Protein AF-A0A2V7CWT4-F1 (afdb_monomer)

Radius of gyration: 18.67 Å; Cα contacts (8 Å, |Δi|>4): 173; chains: 1; bounding box: 38×35×56 Å

Nearest PDB structures (foldseek):
  3lft-assembly2_B  TM=8.379E-01  e=1.726E-06  Streptococcus pneumoniae TIGR4
  3lft-assembly1_A  TM=8.727E-01  e=4.460E-06  Streptococcus pneumoniae TIGR4
  3lkv-assembly1_A-2  TM=8.222E-01  e=8.398E-06  Vibrio cholerae O1 biovar El Tor str. N16961
  6hnk-assembly1_A  TM=6.551E-01  e=1.198E-04  Clostridioides difficile 630
  6ero-assembly1_A  TM=4.354E-01  e=8.431E-01  Homo sapiens

Solvent-accessible surface area (backbone atoms only — not comparable to full-atom values): 9505 Å² total; per-residue (Å²): 144,82,86,70,73,70,58,54,62,54,48,60,58,58,72,57,57,83,74,47,77,73,70,78,68,65,67,88,78,49,79,82,50,51,54,54,52,43,52,55,52,56,74,69,63,55,81,59,47,78,34,65,38,40,68,54,44,52,41,43,56,75,73,40,77,80,48,39,32,40,37,32,63,20,40,50,48,53,87,70,64,66,23,88,32,91,93,60,50,46,92,38,41,47,77,49,64,43,64,59,68,82,41,42,64,56,51,51,53,50,49,41,70,75,39,76,80,68,74,66,49,76,46,80,44,72,65,61,88,63,54,67,74,77,75,60,46,85,80,64,82,47,53,64,47,77,47,66,48,72,76,87,79,127

pLDDT: mean 71.95, std 20.71, range [31.47, 97.88]

Sequence (154 aa):
MRLIGLVLTFAVGLVLAPLAPEAQQANVYRLGTISILVAELIALKPDVIVVDTTPGAIAAMQATAAIPIVMFNVSDPVDTGLVASLARPDGNVTGSTDFGTELAVKAVDLMHAAVPRAARIAIFMSDNPHIVKPVDPAELGVVVSTLVARSLER

Secondary structure (DSSP, 8-state):
--SSHHHHHHHHHHHSTTS-HHHHSS----HHHHHHHHHHHHHT--S-EEE-SHHHHHHHHHH-SSS-EEEEEES-TTTTTS-S-SSS--TTEEEEE--HHHHHHHHHHHHHHH-TT--EEEEEEE--TTSPPPPPHHHHTSEEEEEEE-----

Mean predicted aligned error: 12.99 Å

Foldseek 3Di:
DDDDPPVVVVVVVVVPPVPDPVVVPPDPDDLVVLLVVLVVVVVVVDQAAEEEEQSNLVSNVVVDQPRAYEYHQFADCCVSVSAVDLVDGDTRYHYDYDCCAVCLLVVLVVVCVVPVPDQEDEAEEEPPPRHHDHDDVVVNNHHYHYDYDYDPDD

Structure (mmCIF, N/CA/C/O backbone):
data_AF-A0A2V7CWT4-F1
#
_entry.id   AF-A0A2V7CWT4-F1
#
loop_
_atom_site.group_PDB
_atom_site.id
_atom_site.type_symbol
_atom_site.label_atom_id
_atom_site.label_alt_id
_atom_site.label_comp_id
_atom_site.label_asym_id
_atom_site.label_entity_id
_atom_site.label_seq_id
_atom_site.pdbx_PDB_ins_code
_atom_site.Cartn_x
_atom_site.Cartn_y
_atom_site.Cartn_z
_atom_site.occupancy
_atom_site.B_iso_or_equiv
_atom_site.auth_seq_id
_atom_site.auth_comp_id
_atom_site.auth_asym_id
_atom_site.auth_atom_id
_atom_site.pdbx_PDB_model_num
ATOM 1 N N . MET A 1 1 ? -3.366 9.452 -37.834 1.00 38.62 1 MET A N 1
ATOM 2 C CA . MET A 1 1 ? -4.241 9.743 -36.679 1.00 38.62 1 MET A CA 1
ATOM 3 C C . MET A 1 1 ? -3.398 9.587 -35.426 1.00 38.62 1 MET A C 1
ATOM 5 O O . MET A 1 1 ? -3.223 8.488 -34.926 1.00 38.62 1 MET A O 1
ATOM 9 N N . ARG A 1 2 ? -2.702 10.664 -35.063 1.00 42.44 2 ARG A N 1
ATOM 10 C CA . ARG A 1 2 ? -1.618 10.720 -34.078 1.00 42.44 2 ARG A CA 1
ATOM 11 C C . ARG A 1 2 ? -1.904 11.915 -33.158 1.00 42.44 2 ARG A C 1
ATOM 13 O O . ARG A 1 2 ? -2.426 12.910 -33.649 1.00 42.44 2 ARG A O 1
ATOM 20 N N . LEU A 1 3 ? -1.495 11.823 -31.891 1.00 35.78 3 LEU A N 1
ATOM 21 C CA . LEU A 1 3 ? -1.176 12.964 -31.011 1.00 35.78 3 LEU A CA 1
ATOM 22 C C . LEU A 1 3 ? -2.263 13.638 -30.135 1.00 35.78 3 LEU A C 1
ATOM 24 O O . LEU A 1 3 ? -1.961 14.676 -29.562 1.00 35.78 3 LEU A O 1
ATOM 28 N N . ILE A 1 4 ? -3.470 13.085 -29.943 1.00 39.06 4 ILE A N 1
ATOM 29 C CA . ILE A 1 4 ? -4.492 13.736 -29.074 1.00 39.06 4 ILE A CA 1
ATOM 30 C C . ILE A 1 4 ? -4.610 13.090 -27.673 1.00 39.06 4 ILE A C 1
ATOM 32 O O . ILE A 1 4 ? -5.010 13.750 -26.721 1.00 39.06 4 ILE A O 1
ATOM 36 N N . GLY A 1 5 ? -4.174 11.837 -27.494 1.00 31.47 5 GLY A N 1
ATOM 37 C CA . GLY A 1 5 ? -4.310 11.129 -26.209 1.00 31.47 5 GLY A CA 1
ATOM 38 C C . GLY A 1 5 ? -3.276 11.481 -25.128 1.00 31.47 5 GLY A C 1
ATOM 39 O O . GLY A 1 5 ? -3.567 11.328 -23.951 1.00 31.47 5 GLY A O 1
ATOM 40 N N . LEU A 1 6 ? -2.084 11.969 -25.498 1.00 38.59 6 LEU A N 1
ATOM 41 C CA . LEU A 1 6 ? -0.973 12.159 -24.545 1.00 38.59 6 LEU A CA 1
ATOM 42 C C . LEU A 1 6 ? -1.029 13.506 -23.798 1.00 38.59 6 LEU A C 1
ATOM 44 O O . LEU A 1 6 ? -0.500 13.631 -22.699 1.00 38.59 6 LEU A O 1
ATOM 48 N N . VAL A 1 7 ? -1.701 14.511 -24.367 1.00 38.75 7 VAL A N 1
ATOM 49 C CA . VAL A 1 7 ? -1.831 15.843 -23.746 1.00 38.75 7 VAL A CA 1
ATOM 50 C C . VAL A 1 7 ? -2.907 15.845 -22.654 1.00 38.75 7 VAL A C 1
ATOM 52 O O . VAL A 1 7 ? -2.796 16.588 -21.683 1.00 38.75 7 VAL A O 1
ATOM 55 N N . LEU A 1 8 ? -3.917 14.973 -22.754 1.00 32.41 8 LEU A N 1
ATOM 56 C CA . LEU A 1 8 ? -5.031 14.954 -21.805 1.00 32.41 8 LEU A CA 1
ATOM 57 C C . LEU A 1 8 ? -4.645 14.335 -20.451 1.00 32.41 8 LEU A C 1
ATOM 59 O O . LEU A 1 8 ? -5.096 14.817 -19.417 1.00 32.41 8 LEU A O 1
ATOM 63 N N . THR A 1 9 ? -3.745 13.349 -20.425 1.00 40.97 9 THR A N 1
ATOM 64 C CA . THR A 1 9 ? -3.226 12.790 -19.163 1.00 40.97 9 THR A CA 1
ATOM 65 C C . THR A 1 9 ? -2.319 13.785 -18.434 1.00 40.97 9 THR A C 1
ATOM 67 O O . THR A 1 9 ? -2.391 13.896 -17.213 1.00 40.97 9 THR A O 1
ATOM 70 N N . PHE A 1 10 ? -1.541 14.589 -19.171 1.00 42.59 10 PHE A N 1
ATOM 71 C CA . PHE A 1 10 ? -0.774 15.687 -18.572 1.00 42.59 10 PHE A CA 1
ATOM 72 C C . PHE A 1 10 ? -1.680 16.820 -18.063 1.00 42.59 10 PHE A C 1
ATOM 74 O O . PHE A 1 10 ? -1.395 17.403 -17.022 1.00 42.59 10 PHE A O 1
ATOM 81 N N . ALA A 1 11 ? -2.798 17.105 -18.740 1.00 33.75 11 ALA A N 1
ATOM 82 C CA . ALA A 1 11 ? -3.734 18.143 -18.309 1.00 33.75 11 ALA A CA 1
ATOM 83 C C . ALA A 1 11 ? -4.525 17.757 -17.045 1.00 33.75 11 ALA A C 1
ATOM 85 O O . ALA A 1 11 ? -4.744 18.610 -16.191 1.00 33.75 11 ALA A O 1
ATOM 86 N N . VAL A 1 12 ? -4.904 16.485 -16.872 1.00 35.38 12 VAL A N 1
ATOM 87 C CA . VAL A 1 12 ? -5.622 16.042 -15.659 1.00 35.38 12 VAL A CA 1
ATOM 88 C C . VAL A 1 12 ? -4.703 16.033 -14.429 1.00 35.38 12 VAL A C 1
ATOM 90 O O . VAL A 1 12 ? -5.137 16.438 -13.353 1.00 35.38 12 VAL A O 1
ATOM 93 N N . GLY A 1 13 ? -3.416 15.697 -14.590 1.00 33.44 13 GLY A N 1
ATOM 94 C CA . GLY A 1 13 ? -2.419 15.841 -13.519 1.00 33.44 13 GLY A CA 1
ATOM 95 C C . GLY A 1 13 ? -2.093 17.300 -13.170 1.00 33.44 13 GLY A C 1
ATOM 96 O O . GLY A 1 13 ? -1.840 17.615 -12.011 1.00 33.44 13 GLY A O 1
ATOM 97 N N . LEU A 1 14 ? -2.153 18.216 -14.144 1.00 39.28 14 LEU A N 1
ATOM 98 C CA . LEU A 1 14 ? -1.844 19.635 -13.932 1.00 39.28 14 LEU A CA 1
ATOM 99 C C . LEU A 1 14 ? -3.022 20.436 -13.341 1.00 39.28 14 LEU A C 1
ATOM 101 O O . LEU A 1 14 ? -2.800 21.448 -12.683 1.00 39.28 14 LEU A O 1
ATOM 105 N N . VAL A 1 15 ? -4.268 19.987 -13.530 1.00 37.56 15 VAL A N 1
ATOM 1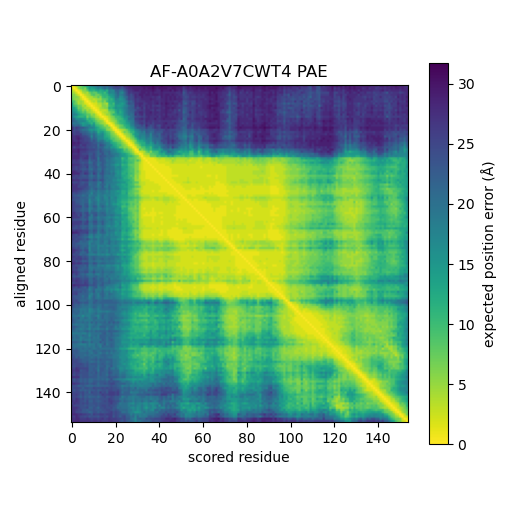06 C CA . VAL A 1 15 ? -5.472 20.669 -13.008 1.00 37.56 15 VAL A CA 1
ATOM 107 C C . VAL A 1 15 ? -5.748 20.349 -11.528 1.00 37.56 15 VAL A C 1
ATOM 109 O O . VAL A 1 15 ? -6.390 21.147 -10.851 1.00 37.56 15 VAL A O 1
ATOM 112 N N . LEU A 1 16 ? -5.195 19.255 -10.990 1.00 38.88 16 LEU A N 1
ATOM 113 C CA . LEU A 1 16 ? -5.202 18.941 -9.548 1.00 38.88 16 LEU A CA 1
ATOM 114 C C . LEU A 1 16 ? -3.902 19.331 -8.819 1.00 38.88 16 LEU A C 1
ATOM 116 O O . LEU A 1 16 ? -3.847 19.272 -7.596 1.00 38.88 16 LEU A O 1
ATOM 120 N N . ALA A 1 17 ? -2.884 19.808 -9.541 1.00 41.38 17 ALA A N 1
ATOM 121 C CA . ALA A 1 17 ? -1.611 20.242 -8.965 1.00 41.38 17 ALA A CA 1
ATOM 122 C C . ALA A 1 17 ? -1.640 21.511 -8.068 1.00 41.38 17 ALA A C 1
ATOM 124 O O . ALA A 1 17 ? -0.699 21.658 -7.287 1.00 41.38 17 ALA A O 1
ATOM 125 N N . PRO A 1 18 ? -2.630 22.439 -8.104 1.00 35.88 18 PRO A N 1
ATOM 126 C CA . PRO A 1 18 ? -2.553 23.645 -7.273 1.00 35.88 18 PRO A CA 1
ATOM 127 C C . PRO A 1 18 ? -3.211 23.531 -5.882 1.00 35.88 18 PRO A C 1
ATOM 129 O O . PRO A 1 18 ? -3.304 24.538 -5.186 1.00 35.88 18 PRO A O 1
ATOM 132 N N . LEU A 1 19 ? -3.622 22.340 -5.433 1.00 43.62 19 LEU A N 1
ATOM 133 C CA . LEU A 1 19 ? -4.042 22.075 -4.047 1.00 43.62 19 LEU A CA 1
ATOM 134 C C . LEU A 1 19 ? -3.155 20.930 -3.509 1.00 43.62 19 LEU A C 1
ATOM 136 O O . LEU A 1 19 ? -3.418 19.780 -3.808 1.00 43.62 19 LEU A O 1
ATOM 140 N N . ALA A 1 20 ? -2.060 21.082 -2.776 1.00 39.50 20 ALA A N 1
ATOM 141 C CA . ALA A 1 20 ? -1.540 22.169 -1.981 1.00 39.50 20 ALA A CA 1
ATOM 142 C C . ALA A 1 20 ? -0.009 21.986 -1.877 1.00 39.50 20 ALA A C 1
ATOM 144 O O . ALA A 1 20 ? 0.441 20.917 -1.458 1.00 39.50 20 ALA A O 1
ATOM 145 N N . PRO A 1 21 ? 0.812 23.010 -2.168 1.00 39.47 21 PRO A N 1
ATOM 146 C CA . PRO A 1 21 ? 2.238 22.977 -1.832 1.00 39.47 21 PRO A CA 1
ATOM 147 C C . PRO A 1 21 ? 2.473 22.774 -0.324 1.00 39.47 21 PRO A C 1
ATOM 149 O O . PRO A 1 21 ? 3.489 22.224 0.083 1.00 39.47 21 PRO A O 1
ATOM 152 N N . GLU A 1 22 ? 1.503 23.167 0.507 1.00 40.84 22 GLU A N 1
ATOM 153 C CA . GLU A 1 22 ? 1.565 23.065 1.968 1.00 40.84 22 GLU A CA 1
ATOM 154 C C . GLU A 1 22 ? 1.313 21.645 2.504 1.00 40.84 22 GLU A C 1
ATOM 156 O O . GLU A 1 22 ? 1.811 21.320 3.579 1.00 40.84 22 GLU A O 1
ATOM 161 N N . ALA A 1 23 ? 0.624 20.769 1.759 1.00 42.38 23 ALA A N 1
ATOM 162 C CA . ALA A 1 23 ? 0.384 19.386 2.191 1.00 42.38 23 ALA A CA 1
ATOM 163 C C . ALA A 1 23 ? 1.600 18.473 1.953 1.00 42.38 23 ALA A C 1
ATOM 165 O O . ALA A 1 23 ? 1.852 17.565 2.738 1.00 42.38 23 ALA A O 1
ATOM 166 N N . GLN A 1 24 ? 2.399 18.745 0.915 1.00 38.56 24 GLN A N 1
ATOM 167 C CA . GLN A 1 24 ? 3.565 17.924 0.558 1.00 38.56 24 GLN A CA 1
ATOM 168 C C . GLN A 1 24 ? 4.828 18.274 1.376 1.00 38.56 24 GLN A C 1
ATOM 170 O O . GLN A 1 24 ? 5.801 17.522 1.376 1.00 38.56 24 GLN A O 1
ATOM 175 N N . GLN A 1 25 ? 4.851 19.434 2.045 1.00 35.94 25 GLN A N 1
ATOM 176 C CA . GLN A 1 25 ? 6.048 19.965 2.713 1.00 35.94 25 GLN A CA 1
ATOM 177 C C . GLN A 1 25 ? 6.162 19.554 4.197 1.00 35.94 25 GLN A C 1
ATOM 179 O O . GLN A 1 25 ? 7.208 19.768 4.814 1.00 35.94 25 GLN A O 1
ATOM 184 N N . ALA A 1 26 ? 5.121 18.962 4.790 1.00 35.06 26 ALA A N 1
ATOM 185 C CA . ALA A 1 26 ? 5.119 18.600 6.203 1.00 35.06 26 ALA A CA 1
ATOM 186 C C . ALA A 1 26 ? 5.618 17.162 6.427 1.00 35.06 26 ALA A C 1
ATOM 188 O O . ALA A 1 26 ? 4.899 16.195 6.220 1.00 35.06 26 ALA A O 1
ATOM 189 N N . ASN A 1 27 ? 6.844 17.073 6.948 1.00 37.69 27 ASN A N 1
ATOM 190 C CA . ASN A 1 27 ? 7.504 15.894 7.510 1.00 37.69 27 ASN A CA 1
ATOM 191 C C . ASN A 1 27 ? 7.881 14.768 6.539 1.00 37.69 27 ASN A C 1
ATOM 193 O O . ASN A 1 27 ? 7.081 13.939 6.126 1.00 37.69 27 ASN A O 1
ATOM 197 N N . VAL A 1 28 ? 9.193 14.641 6.335 1.00 43.91 28 VAL A N 1
ATOM 198 C CA . VAL A 1 28 ? 9.843 13.357 6.062 1.00 43.91 28 VAL A CA 1
ATOM 199 C C . VAL A 1 28 ? 9.370 12.362 7.131 1.00 43.91 28 VAL A C 1
ATOM 201 O O . VAL A 1 28 ? 9.784 12.446 8.289 1.00 43.91 28 VAL A O 1
ATOM 204 N N . TYR A 1 29 ? 8.450 11.468 6.770 1.00 46.91 29 TYR A N 1
ATOM 205 C CA . TYR A 1 29 ? 7.917 10.450 7.668 1.00 46.91 29 TYR A CA 1
ATOM 206 C C . TYR A 1 29 ? 9.044 9.501 8.081 1.00 46.91 29 TYR A C 1
ATOM 208 O O . TYR A 1 29 ? 9.437 8.611 7.330 1.00 46.91 29 TYR A O 1
ATOM 216 N N . ARG A 1 30 ? 9.570 9.677 9.296 1.00 56.59 30 ARG A N 1
ATOM 217 C CA . ARG A 1 30 ? 10.335 8.618 9.961 1.00 56.59 30 ARG A CA 1
ATOM 218 C C . ARG A 1 30 ? 9.384 7.445 10.180 1.00 56.59 30 ARG A C 1
ATOM 220 O O . ARG A 1 30 ? 8.268 7.656 10.655 1.00 56.59 30 ARG A O 1
ATOM 227 N N . LEU A 1 31 ? 9.817 6.216 9.901 1.00 50.94 31 LEU A N 1
ATOM 228 C CA . LEU A 1 31 ? 8.991 5.014 10.102 1.00 50.94 31 LEU A CA 1
ATOM 229 C C . LEU A 1 31 ? 8.452 4.916 11.545 1.00 50.94 31 LEU A C 1
ATOM 231 O O . LEU A 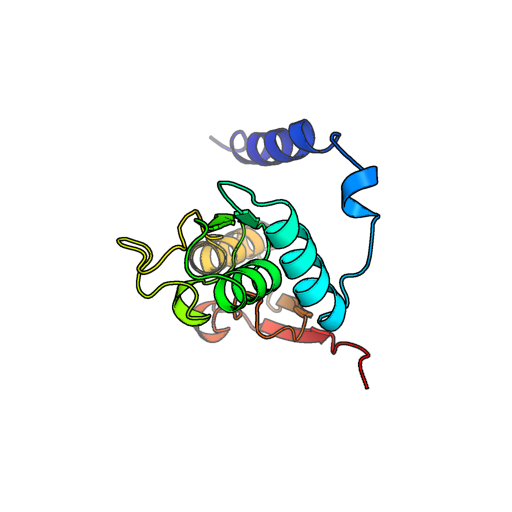1 31 ? 7.303 4.537 11.750 1.00 50.94 31 LEU A O 1
ATOM 235 N N . GLY A 1 32 ? 9.230 5.371 12.537 1.00 57.84 32 GLY A N 1
ATOM 236 C CA . GLY A 1 32 ? 8.803 5.447 13.942 1.00 57.84 32 GLY A CA 1
ATOM 237 C C . GLY A 1 32 ? 7.727 6.500 14.255 1.00 57.84 32 GLY A C 1
ATOM 238 O O . GLY A 1 32 ? 7.093 6.425 15.303 1.00 57.84 32 GLY A O 1
ATOM 239 N N . THR A 1 33 ? 7.492 7.475 13.372 1.00 76.12 33 THR A N 1
ATOM 240 C CA . THR A 1 33 ? 6.466 8.517 13.550 1.00 76.12 33 THR A CA 1
ATOM 241 C C . THR A 1 33 ? 5.095 8.062 13.043 1.00 76.12 33 THR A C 1
ATOM 243 O O . THR A 1 33 ? 4.081 8.488 13.587 1.00 76.12 33 THR A O 1
ATOM 246 N N . ILE A 1 34 ? 5.036 7.161 12.056 1.00 81.94 34 ILE A N 1
ATOM 247 C CA . ILE A 1 34 ? 3.770 6.740 11.430 1.00 81.94 34 ILE A CA 1
ATOM 248 C C . ILE A 1 34 ? 2.859 6.031 12.438 1.00 81.94 34 ILE A C 1
ATOM 250 O O . ILE A 1 34 ? 1.685 6.378 12.548 1.00 81.94 34 ILE A O 1
ATOM 254 N N . SER A 1 35 ? 3.390 5.095 13.231 1.00 84.25 35 SER A N 1
ATOM 255 C CA . SER A 1 35 ? 2.595 4.386 14.244 1.00 84.25 35 SER A CA 1
ATOM 256 C C . SER A 1 35 ? 2.013 5.331 15.302 1.00 84.25 35 SER A C 1
ATOM 258 O O . SER A 1 35 ? 0.894 5.119 15.764 1.00 84.25 35 SER A O 1
ATOM 260 N N . ILE A 1 36 ? 2.746 6.392 15.663 1.00 87.62 36 ILE A N 1
ATOM 261 C CA . ILE A 1 36 ? 2.283 7.408 16.620 1.00 87.62 36 ILE A CA 1
ATOM 262 C C . ILE A 1 36 ? 1.123 8.205 16.018 1.00 87.62 36 ILE A C 1
ATOM 264 O O . ILE A 1 36 ? 0.082 8.337 16.655 1.00 87.62 36 ILE A O 1
ATOM 268 N N . LEU A 1 37 ? 1.259 8.661 14.770 1.00 89.50 37 LEU A N 1
ATOM 269 C CA . LEU A 1 37 ? 0.206 9.409 14.075 1.00 89.50 37 LEU A CA 1
ATOM 270 C C . LEU A 1 37 ? -1.070 8.579 13.884 1.00 89.50 37 LEU A C 1
ATOM 272 O O . LEU A 1 37 ? -2.172 9.096 14.036 1.00 89.50 37 LEU A O 1
ATOM 276 N N . VAL A 1 38 ? -0.939 7.281 13.597 1.00 90.88 38 VAL A N 1
ATOM 277 C CA . VAL A 1 38 ? -2.090 6.368 13.513 1.00 90.88 38 VAL A CA 1
ATOM 278 C C . VAL A 1 38 ? -2.787 6.233 14.868 1.00 90.88 38 VAL A C 1
ATOM 280 O O . VAL A 1 38 ? -4.016 6.256 14.926 1.00 90.88 38 VAL A O 1
ATOM 283 N N . ALA A 1 39 ? -2.035 6.128 15.966 1.00 91.56 39 ALA A N 1
ATOM 284 C CA . ALA A 1 39 ? -2.618 6.065 17.305 1.00 91.56 39 ALA A CA 1
ATOM 285 C C . ALA A 1 39 ? -3.362 7.362 17.668 1.00 91.56 39 ALA A C 1
ATOM 287 O O . ALA A 1 39 ? -4.472 7.308 18.202 1.00 91.56 39 ALA A O 1
ATOM 288 N N . GLU A 1 40 ? -2.790 8.521 17.333 1.00 91.88 40 GLU A N 1
ATOM 289 C CA . GLU A 1 40 ? -3.447 9.822 17.491 1.00 91.88 40 GLU A CA 1
ATOM 290 C C . GLU A 1 40 ? -4.727 9.909 16.651 1.00 91.88 40 GLU A C 1
ATOM 292 O O . GLU A 1 40 ? -5.765 10.333 17.159 1.00 91.88 40 GLU A O 1
ATOM 297 N N . LEU A 1 41 ? -4.693 9.429 15.403 1.00 92.19 41 LEU A N 1
ATOM 298 C CA . LEU A 1 41 ? -5.861 9.382 14.527 1.00 92.19 41 LEU A CA 1
ATOM 299 C C . LEU A 1 41 ? -6.971 8.499 15.112 1.00 92.19 41 LEU A C 1
ATOM 301 O O . LEU A 1 41 ? -8.126 8.910 15.132 1.00 92.19 41 LEU A O 1
ATOM 305 N N . ILE A 1 42 ? -6.641 7.320 15.645 1.00 95.38 42 ILE A N 1
ATOM 306 C CA . ILE A 1 42 ? -7.610 6.424 16.298 1.00 95.38 42 ILE A CA 1
ATOM 307 C C . ILE A 1 42 ? -8.211 7.070 17.552 1.00 95.38 42 ILE A C 1
ATOM 309 O O . ILE A 1 42 ? -9.403 6.903 17.819 1.00 95.38 42 ILE A O 1
ATOM 313 N N . ALA A 1 43 ? -7.425 7.838 18.313 1.00 95.88 43 ALA A N 1
ATOM 314 C CA . ALA A 1 43 ? -7.905 8.529 19.509 1.00 95.88 43 ALA A CA 1
ATOM 315 C C . ALA A 1 43 ? -8.989 9.581 19.202 1.00 95.88 43 ALA A C 1
ATOM 317 O O . ALA A 1 43 ? -9.826 9.861 20.064 1.00 95.88 43 ALA A O 1
ATOM 318 N N . LEU A 1 44 ? -9.033 10.099 17.967 1.00 96.69 44 LEU A N 1
ATOM 319 C CA . LEU A 1 44 ? -10.113 10.966 17.478 1.00 96.69 44 LEU A CA 1
ATOM 320 C C . LEU A 1 44 ? -11.435 10.217 17.240 1.00 96.69 44 LEU A C 1
ATOM 322 O O . LEU A 1 44 ? -12.451 10.861 16.991 1.00 96.69 44 LEU A O 1
ATOM 326 N N . LYS A 1 45 ? -11.438 8.881 17.354 1.00 95.62 45 LYS A N 1
ATOM 327 C CA . LYS A 1 45 ? -12.586 7.990 17.116 1.00 95.62 45 LYS A CA 1
ATOM 328 C C . LYS A 1 45 ? -13.236 8.215 15.742 1.00 95.62 45 LYS A C 1
ATOM 330 O O . LYS A 1 45 ? -14.441 8.455 15.681 1.00 95.62 45 LYS A O 1
ATOM 335 N N . PRO A 1 46 ? -12.459 8.169 14.646 1.00 96.94 46 PRO A N 1
ATOM 336 C CA . PRO A 1 46 ? -13.018 8.314 13.315 1.00 96.94 46 PRO A CA 1
ATOM 337 C C . PRO A 1 46 ? -13.894 7.106 12.974 1.00 96.94 46 PRO A C 1
ATOM 339 O O . PRO A 1 46 ? -13.593 5.977 13.364 1.00 96.94 46 PRO A O 1
ATOM 342 N N . ASP A 1 47 ? -14.937 7.341 12.183 1.00 97.88 47 ASP A N 1
ATOM 343 C CA . ASP A 1 47 ? -15.762 6.262 11.633 1.00 97.88 47 ASP A CA 1
ATOM 344 C C . ASP A 1 47 ? -15.038 5.490 10.517 1.00 97.88 47 ASP A C 1
ATOM 346 O O . ASP A 1 47 ? -15.358 4.333 10.264 1.00 97.88 47 ASP A O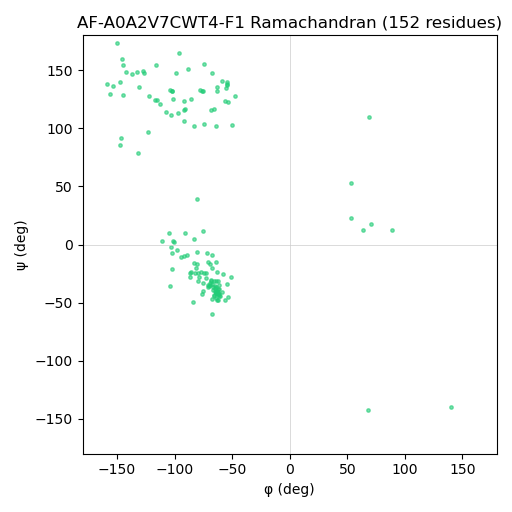 1
ATOM 350 N N . VAL A 1 48 ? -14.069 6.123 9.840 1.00 96.81 48 VAL A N 1
ATOM 351 C CA . VAL A 1 48 ? -13.267 5.551 8.745 1.00 96.81 48 VAL A CA 1
ATOM 352 C C . VAL A 1 48 ? -11.861 6.154 8.766 1.00 96.81 48 VAL A C 1
ATOM 354 O O . VAL A 1 48 ? -11.700 7.359 8.955 1.00 96.81 48 VAL A O 1
ATOM 357 N N . ILE A 1 49 ? -10.845 5.329 8.519 1.00 96.00 49 ILE A N 1
ATOM 358 C CA . ILE A 1 49 ? -9.461 5.755 8.289 1.00 96.00 49 ILE A CA 1
ATOM 359 C C . ILE A 1 49 ? -9.176 5.702 6.789 1.00 96.00 49 ILE A C 1
ATOM 361 O O . ILE A 1 49 ? -9.465 4.710 6.128 1.00 96.00 49 ILE A O 1
ATOM 365 N N . VAL A 1 50 ? -8.592 6.767 6.250 1.00 95.00 50 VAL A N 1
ATOM 366 C CA . VAL A 1 50 ? -8.251 6.890 4.829 1.00 95.00 50 VAL A CA 1
ATOM 367 C C . VAL A 1 50 ? -6.731 7.024 4.716 1.00 95.00 50 VAL A C 1
ATOM 369 O O . VAL A 1 50 ? -6.152 7.883 5.378 1.00 95.00 50 VAL A O 1
ATOM 372 N N . VAL A 1 51 ? -6.081 6.152 3.938 1.00 92.06 51 VAL A N 1
ATOM 373 C CA . VAL A 1 51 ? -4.608 6.036 3.854 1.00 92.06 51 VAL A CA 1
ATOM 374 C C . VAL A 1 51 ? -4.125 6.017 2.406 1.00 92.06 51 VAL A C 1
ATOM 376 O O . VAL A 1 51 ? -4.692 5.308 1.579 1.00 92.06 51 VAL A O 1
ATOM 379 N N . ASP A 1 52 ? -3.061 6.769 2.117 1.00 87.69 52 ASP A N 1
ATOM 380 C CA . ASP A 1 52 ? -2.525 6.960 0.758 1.00 87.69 52 ASP A CA 1
ATOM 381 C C . ASP A 1 52 ? -1.154 6.306 0.518 1.00 87.69 52 ASP A C 1
ATOM 383 O O . ASP A 1 52 ? -0.548 6.479 -0.538 1.00 87.69 52 ASP A O 1
ATOM 387 N N . THR A 1 53 ? -0.628 5.589 1.514 1.00 85.38 53 THR A N 1
ATOM 388 C CA . THR A 1 53 ? 0.694 4.963 1.444 1.00 85.38 53 THR A CA 1
ATOM 389 C C . THR A 1 53 ? 0.681 3.553 2.015 1.00 85.38 53 THR A C 1
ATOM 391 O O . THR A 1 53 ? 0.004 3.265 3.007 1.00 85.38 53 THR A O 1
ATOM 394 N N . THR A 1 54 ? 1.505 2.672 1.442 1.00 87.06 54 THR A N 1
ATOM 395 C CA . THR A 1 54 ? 1.680 1.299 1.936 1.00 87.06 54 THR A CA 1
ATOM 396 C C . THR A 1 54 ? 2.102 1.248 3.419 1.00 87.06 54 THR A C 1
ATOM 398 O O . THR A 1 54 ? 1.455 0.527 4.179 1.00 87.06 54 THR A O 1
ATOM 401 N N . PRO A 1 55 ? 3.105 2.017 3.907 1.00 87.19 55 PRO A N 1
ATOM 402 C CA . PRO A 1 55 ? 3.475 1.986 5.326 1.00 87.19 55 PRO A CA 1
ATOM 403 C C . PRO A 1 55 ? 2.369 2.509 6.253 1.00 87.19 55 PRO A C 1
ATOM 405 O O . PRO A 1 55 ? 2.185 1.973 7.345 1.00 87.19 55 PRO A O 1
ATOM 408 N N . GLY A 1 56 ? 1.608 3.522 5.821 1.00 89.62 56 GLY A N 1
ATOM 409 C CA . GLY A 1 56 ? 0.463 4.039 6.572 1.00 89.62 56 GLY A CA 1
ATOM 410 C C . GLY A 1 56 ? -0.666 3.016 6.686 1.00 89.62 56 GLY A C 1
ATOM 411 O O . GLY A 1 56 ? -1.199 2.811 7.775 1.00 89.62 56 GLY A O 1
ATOM 412 N N . ALA A 1 57 ? -0.981 2.318 5.591 1.00 92.00 57 ALA A N 1
ATOM 413 C CA . ALA A 1 57 ? -1.972 1.246 5.580 1.00 92.00 57 ALA A CA 1
ATOM 414 C C . ALA A 1 57 ? -1.575 0.082 6.499 1.00 92.00 57 ALA A C 1
ATOM 416 O O . ALA A 1 57 ? -2.403 -0.395 7.275 1.00 92.00 57 ALA A O 1
ATOM 417 N N . ILE A 1 58 ? -0.298 -0.321 6.481 1.00 91.31 58 ILE A N 1
ATOM 418 C CA . ILE A 1 58 ? 0.222 -1.373 7.369 1.00 91.31 58 ILE A CA 1
ATOM 419 C C . ILE A 1 58 ? 0.098 -0.943 8.831 1.00 91.31 58 ILE A C 1
ATOM 421 O O . ILE A 1 58 ? -0.410 -1.703 9.655 1.00 91.31 58 ILE A O 1
ATOM 425 N N . ALA A 1 59 ? 0.514 0.282 9.157 1.00 91.75 59 ALA A N 1
ATOM 426 C CA . ALA A 1 59 ? 0.419 0.801 10.516 1.00 91.75 59 ALA A CA 1
ATOM 427 C C . ALA A 1 59 ? -1.040 0.893 11.000 1.00 91.75 59 ALA A C 1
ATOM 429 O O . ALA A 1 59 ? -1.331 0.519 12.135 1.00 91.75 59 ALA A O 1
ATOM 430 N N . ALA A 1 60 ? -1.968 1.331 10.142 1.00 94.31 60 ALA A N 1
ATOM 431 C CA . ALA A 1 60 ? -3.397 1.382 10.449 1.00 94.31 60 ALA A CA 1
ATOM 432 C C . ALA A 1 60 ? -3.984 -0.014 10.706 1.00 94.31 60 ALA A C 1
ATOM 434 O O . ALA A 1 60 ? -4.638 -0.217 11.728 1.00 94.31 60 ALA A O 1
ATOM 435 N N . MET A 1 61 ? -3.695 -0.985 9.832 1.00 93.62 61 MET A N 1
ATOM 436 C CA . MET A 1 61 ? -4.157 -2.370 9.974 1.00 93.62 61 MET A CA 1
ATOM 437 C C . MET A 1 61 ? -3.633 -3.022 11.263 1.00 93.62 61 MET A C 1
ATOM 439 O O . MET A 1 61 ? -4.361 -3.742 11.940 1.00 93.62 61 MET A O 1
ATOM 443 N N . GLN A 1 62 ? -2.382 -2.742 11.640 1.00 93.12 62 GLN A N 1
ATOM 444 C CA . GLN A 1 62 ? -1.800 -3.230 12.895 1.00 93.12 62 GLN A CA 1
ATOM 445 C C . GLN A 1 62 ? -2.430 -2.585 14.136 1.00 93.12 62 GLN A C 1
ATOM 447 O O . GLN A 1 62 ? -2.488 -3.212 15.193 1.00 93.12 62 GLN A O 1
ATOM 452 N N . ALA A 1 63 ? -2.885 -1.336 14.027 1.00 94.88 63 ALA A N 1
ATOM 453 C CA . ALA A 1 63 ? -3.419 -0.578 15.151 1.00 94.88 63 ALA A CA 1
ATOM 454 C C . ALA A 1 63 ? -4.919 -0.814 15.397 1.00 94.88 63 ALA A C 1
ATOM 456 O O . ALA A 1 63 ? -5.387 -0.617 16.520 1.00 94.88 63 ALA A O 1
ATOM 457 N N . THR A 1 64 ? -5.691 -1.223 14.383 1.00 95.19 64 THR A N 1
ATOM 458 C CA . THR A 1 64 ? -7.128 -1.483 14.540 1.00 95.19 64 THR A CA 1
ATOM 459 C C . THR A 1 64 ? -7.674 -2.499 13.541 1.00 95.19 64 THR A C 1
ATOM 461 O O . THR A 1 64 ? -7.432 -2.417 12.341 1.00 95.19 64 THR A O 1
ATOM 464 N N . ALA A 1 65 ? -8.504 -3.412 14.052 1.00 95.56 65 ALA A N 1
ATOM 465 C CA . ALA A 1 65 ? -9.336 -4.322 13.260 1.00 95.56 65 ALA A CA 1
ATOM 466 C C . ALA A 1 65 ? -10.819 -3.892 13.219 1.00 95.56 65 ALA A C 1
ATOM 468 O O . ALA A 1 65 ? -11.642 -4.570 12.609 1.00 95.56 65 ALA A O 1
ATOM 469 N N . ALA A 1 66 ? -11.183 -2.802 13.910 1.00 96.00 66 ALA A N 1
ATOM 470 C CA . ALA A 1 66 ? -12.577 -2.389 14.101 1.00 96.00 66 ALA A CA 1
ATOM 471 C C . ALA A 1 66 ? -12.984 -1.197 13.226 1.00 96.00 66 ALA A C 1
ATOM 473 O O . ALA A 1 66 ? -14.123 -1.135 12.772 1.00 96.00 66 ALA A O 1
ATOM 474 N N . ILE A 1 67 ? -12.070 -0.249 13.003 1.00 97.81 67 ILE A N 1
ATOM 475 C CA . ILE A 1 67 ? -12.345 0.944 12.194 1.00 97.81 67 ILE A CA 1
ATOM 476 C C . ILE A 1 67 ? -12.088 0.583 10.727 1.00 97.81 67 ILE A C 1
ATOM 478 O O . ILE A 1 67 ? -10.987 0.117 10.434 1.00 97.81 67 ILE A O 1
ATOM 482 N N . PRO A 1 68 ? -13.045 0.766 9.802 1.00 97.50 68 PRO A N 1
ATOM 483 C CA . PRO A 1 68 ? -12.816 0.565 8.375 1.00 97.50 68 PRO A CA 1
ATOM 484 C C . PRO A 1 68 ? -11.636 1.395 7.852 1.00 97.50 68 PRO A C 1
ATOM 486 O O . PRO A 1 68 ? -11.537 2.588 8.138 1.00 97.50 68 PRO A O 1
ATOM 489 N N . ILE A 1 69 ? -10.765 0.770 7.062 1.00 97.12 69 ILE A N 1
ATOM 490 C CA . ILE A 1 69 ? -9.597 1.385 6.430 1.00 97.12 69 ILE A CA 1
ATOM 491 C C . ILE A 1 69 ? -9.824 1.400 4.917 1.00 97.12 69 ILE A C 1
ATOM 493 O O . ILE A 1 69 ? -10.001 0.352 4.296 1.00 97.12 69 ILE A O 1
ATOM 497 N N . VAL A 1 70 ? -9.804 2.591 4.323 1.00 96.06 70 VAL A N 1
ATOM 498 C CA . VAL A 1 70 ? -9.892 2.800 2.875 1.00 96.06 70 VAL A CA 1
ATOM 499 C C . VAL A 1 70 ? -8.526 3.228 2.351 1.00 96.06 70 VAL A C 1
ATOM 501 O O . VAL A 1 70 ? -8.042 4.313 2.675 1.00 96.06 70 VAL A O 1
ATOM 504 N N . MET A 1 71 ? -7.912 2.378 1.533 1.00 92.75 71 MET A N 1
ATOM 505 C CA . MET A 1 71 ? -6.604 2.617 0.931 1.00 92.75 71 MET A CA 1
ATOM 506 C C . MET A 1 71 ? -6.691 3.143 -0.508 1.00 92.75 71 MET A C 1
ATOM 508 O O . MET A 1 71 ? -7.590 2.783 -1.273 1.00 92.75 71 MET A O 1
ATOM 512 N N . PHE A 1 72 ? -5.734 3.979 -0.890 1.00 87.56 72 PHE A N 1
ATOM 513 C CA . PHE A 1 72 ? -5.481 4.419 -2.263 1.00 87.56 72 PHE A CA 1
ATOM 514 C C . PHE A 1 72 ? -3.970 4.588 -2.460 1.00 87.56 72 PHE A C 1
ATOM 516 O O . PHE A 1 72 ? -3.249 4.751 -1.481 1.00 87.56 72 PHE A O 1
ATOM 523 N N . ASN A 1 73 ? -3.472 4.477 -3.695 1.00 79.44 73 ASN A N 1
ATOM 524 C CA . ASN A 1 73 ? -2.033 4.503 -4.022 1.00 79.44 73 ASN A CA 1
ATOM 525 C C . ASN A 1 73 ? -1.163 3.491 -3.236 1.00 79.44 73 ASN A C 1
ATOM 527 O O . ASN A 1 73 ? 0.048 3.658 -3.073 1.00 79.44 73 ASN A O 1
ATOM 531 N N . VAL A 1 74 ? -1.767 2.416 -2.722 1.00 81.94 74 VAL A N 1
ATOM 532 C CA . VAL A 1 74 ? -1.020 1.298 -2.138 1.00 81.94 74 VAL A CA 1
ATOM 533 C C . VAL A 1 74 ? -0.481 0.443 -3.276 1.00 81.94 74 VAL A C 1
ATOM 535 O O . VAL A 1 74 ? -1.194 0.156 -4.229 1.00 81.94 74 VAL A O 1
ATOM 538 N N . SER A 1 75 ? 0.796 0.084 -3.184 1.00 78.50 75 SER A N 1
ATOM 539 C CA . SER A 1 75 ? 1.554 -0.548 -4.268 1.00 78.50 75 SER A CA 1
ATOM 540 C C . SER A 1 75 ? 1.080 -1.962 -4.615 1.00 78.50 75 SER A C 1
ATOM 542 O O . SER A 1 75 ? 0.687 -2.219 -5.745 1.00 78.50 75 SER A O 1
ATOM 544 N N . ASP A 1 76 ? 1.130 -2.879 -3.650 1.00 83.50 76 ASP A N 1
ATOM 545 C CA . ASP A 1 76 ? 0.647 -4.251 -3.815 1.00 83.50 76 ASP A CA 1
ATOM 546 C C . ASP A 1 76 ? 0.070 -4.727 -2.474 1.00 83.50 76 ASP A C 1
ATOM 548 O O . ASP A 1 76 ? 0.803 -5.195 -1.594 1.00 83.50 76 ASP A O 1
ATOM 552 N N . PRO A 1 77 ? -1.238 -4.540 -2.242 1.00 87.38 77 PRO A N 1
ATOM 553 C CA . PRO A 1 77 ? -1.852 -4.867 -0.965 1.00 87.38 77 PRO A CA 1
ATOM 554 C C . PRO A 1 77 ? -1.951 -6.383 -0.730 1.00 87.38 77 PRO A C 1
ATOM 556 O O . PRO A 1 77 ? -2.148 -6.793 0.411 1.00 87.38 77 PRO A O 1
ATOM 559 N N . VAL A 1 78 ? -1.785 -7.218 -1.763 1.00 88.31 78 VAL A N 1
ATOM 560 C CA . VAL A 1 78 ? -1.773 -8.680 -1.607 1.00 88.31 78 VAL A CA 1
ATOM 561 C C . VAL A 1 78 ? -0.380 -9.158 -1.205 1.00 88.31 78 VAL A C 1
ATOM 563 O O . VAL A 1 78 ? -0.252 -9.863 -0.206 1.00 88.31 78 VAL A O 1
ATOM 566 N N . ASP A 1 79 ? 0.676 -8.730 -1.907 1.00 84.31 79 ASP A N 1
ATOM 567 C CA . ASP A 1 79 ? 2.068 -9.096 -1.573 1.00 84.31 79 ASP A CA 1
ATOM 568 C C . ASP A 1 79 ? 2.492 -8.550 -0.200 1.00 84.31 79 ASP A C 1
ATOM 570 O O . ASP A 1 79 ? 3.253 -9.184 0.530 1.00 84.31 79 ASP A O 1
ATOM 574 N N . THR A 1 80 ? 1.952 -7.396 0.199 1.00 83.81 80 THR A N 1
ATOM 575 C CA . THR A 1 80 ? 2.194 -6.813 1.532 1.00 83.81 80 THR A CA 1
ATOM 576 C C . THR A 1 80 ? 1.337 -7.429 2.640 1.00 83.81 80 THR A C 1
ATOM 578 O O . THR A 1 80 ? 1.550 -7.115 3.812 1.00 83.81 80 THR A O 1
ATOM 581 N N . GLY A 1 81 ? 0.385 -8.305 2.299 1.00 88.56 81 GLY A N 1
ATOM 582 C CA . GLY A 1 81 ? -0.518 -8.948 3.253 1.00 88.56 81 GLY A CA 1
ATOM 583 C C . GLY A 1 81 ? -1.556 -8.010 3.876 1.00 88.56 81 GLY A C 1
ATOM 584 O O . GLY A 1 81 ? -2.121 -8.348 4.913 1.00 88.56 81 GLY A O 1
ATOM 585 N N . LEU A 1 82 ? -1.796 -6.841 3.273 1.00 90.19 82 LEU A N 1
ATOM 586 C CA . LEU A 1 82 ? -2.864 -5.922 3.680 1.00 90.19 82 LEU A CA 1
ATOM 587 C C . LEU A 1 82 ? -4.255 -6.501 3.402 1.00 90.19 82 LEU A C 1
ATOM 589 O O . LEU A 1 82 ? -5.186 -6.236 4.155 1.00 90.19 82 LEU A O 1
ATOM 593 N N . VAL A 1 83 ? -4.395 -7.266 2.316 1.00 91.75 83 VAL A N 1
ATOM 594 C CA . VAL A 1 83 ? -5.617 -7.994 1.955 1.00 91.75 83 VAL A CA 1
ATOM 595 C C . VAL A 1 83 ? -5.257 -9.349 1.348 1.00 91.75 83 VAL A C 1
ATOM 597 O O . VAL A 1 83 ? -4.264 -9.478 0.637 1.00 91.75 83 VAL A O 1
ATOM 600 N N . ALA A 1 84 ? -6.092 -10.363 1.545 1.00 90.75 84 ALA A N 1
ATOM 601 C CA . ALA A 1 84 ? -5.919 -11.677 0.931 1.00 90.75 84 ALA A CA 1
ATOM 602 C C . ALA A 1 84 ? -6.279 -11.695 -0.567 1.00 90.75 84 ALA A C 1
ATOM 604 O O . ALA A 1 84 ? -5.824 -12.563 -1.312 1.00 90.75 84 ALA A O 1
ATOM 605 N N . SER A 1 85 ? -7.139 -10.775 -1.020 1.00 90.25 85 SER A N 1
ATOM 606 C CA . SER A 1 85 ? -7.603 -10.690 -2.408 1.00 90.25 85 SER A CA 1
ATOM 607 C C . SER A 1 85 ? -8.130 -9.299 -2.746 1.00 90.25 85 SER A C 1
ATOM 609 O O . SER A 1 85 ? -8.904 -8.723 -1.987 1.00 90.25 85 SER A O 1
ATOM 611 N N . LEU A 1 86 ? -7.799 -8.794 -3.939 1.00 88.31 86 LEU A N 1
ATOM 612 C CA . LEU A 1 86 ? -8.353 -7.536 -4.456 1.00 88.31 86 LEU A CA 1
ATOM 613 C C . LEU A 1 86 ? -9.856 -7.629 -4.750 1.00 88.31 86 LEU A C 1
ATOM 615 O O . LEU A 1 86 ? -10.597 -6.673 -4.548 1.00 88.31 86 LEU A O 1
ATOM 619 N N . ALA A 1 87 ? -10.320 -8.781 -5.243 1.00 90.06 87 ALA A N 1
ATOM 620 C CA . ALA A 1 87 ? -11.718 -8.951 -5.641 1.00 90.06 87 ALA A CA 1
ATOM 621 C C . ALA A 1 87 ? -12.657 -9.042 -4.430 1.00 90.06 87 ALA A C 1
ATOM 623 O O . ALA A 1 87 ? -13.840 -8.712 -4.531 1.00 90.06 87 ALA A O 1
ATOM 624 N N . ARG A 1 88 ? -12.140 -9.545 -3.305 1.00 88.50 88 ARG A N 1
ATOM 625 C CA . ARG A 1 88 ? -12.852 -9.676 -2.032 1.00 88.50 88 ARG A CA 1
ATOM 626 C C . ARG A 1 88 ? -11.855 -9.489 -0.888 1.00 88.50 88 ARG A C 1
ATOM 628 O O . ARG A 1 88 ? -11.327 -10.493 -0.408 1.00 88.50 88 ARG A O 1
ATOM 635 N N . PRO A 1 89 ? -11.601 -8.235 -0.485 1.00 88.56 89 PRO A N 1
ATOM 636 C CA . PRO A 1 89 ? -10.781 -7.951 0.680 1.00 88.56 89 PRO A CA 1
ATOM 637 C C . PRO A 1 89 ? -11.385 -8.602 1.925 1.00 88.56 89 PRO A C 1
ATOM 639 O O . PRO A 1 89 ? -12.608 -8.636 2.089 1.00 88.56 89 PRO A O 1
ATOM 642 N N . ASP A 1 90 ? -10.534 -9.142 2.781 1.00 86.44 90 ASP A N 1
ATOM 643 C CA . ASP A 1 90 ? -10.882 -9.654 4.098 1.00 86.44 90 ASP A CA 1
ATOM 644 C C . ASP A 1 90 ? -10.618 -8.600 5.188 1.00 86.44 90 ASP A C 1
ATOM 646 O O . ASP A 1 90 ? -9.952 -7.589 4.972 1.00 86.44 90 ASP A O 1
ATOM 650 N N . GLY A 1 91 ? -11.182 -8.813 6.379 1.00 90.75 91 GLY A N 1
ATOM 651 C CA . GLY A 1 91 ? -11.003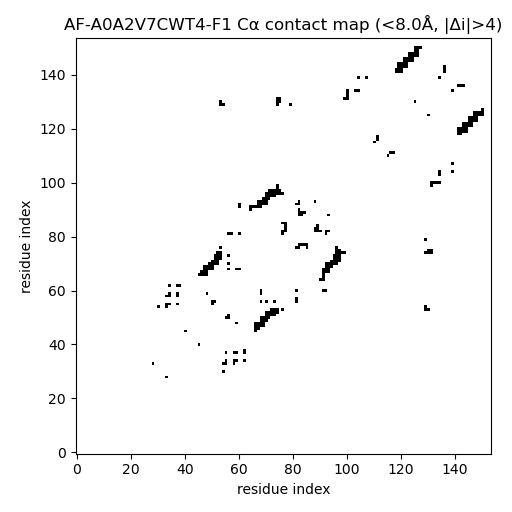 -7.895 7.506 1.00 90.75 91 GLY A CA 1
ATOM 652 C C . GLY A 1 91 ? -11.669 -6.528 7.304 1.00 90.75 91 GLY A C 1
ATOM 653 O O . GLY A 1 91 ? -12.787 -6.434 6.796 1.00 90.75 91 GLY A O 1
ATOM 654 N N . ASN A 1 92 ? -11.004 -5.470 7.775 1.00 95.62 92 ASN A N 1
ATOM 655 C CA . ASN A 1 92 ? -11.495 -4.087 7.762 1.00 95.62 92 ASN A CA 1
ATOM 656 C C . ASN A 1 92 ? -10.824 -3.201 6.697 1.00 95.62 92 ASN A C 1
ATOM 658 O O . ASN A 1 92 ? -11.035 -1.990 6.725 1.00 95.62 92 ASN A O 1
ATOM 662 N N . VAL A 1 93 ? -10.034 -3.765 5.778 1.00 95.94 93 VAL A N 1
ATOM 663 C CA . VAL A 1 93 ? -9.287 -3.015 4.753 1.00 95.94 93 VAL A CA 1
ATOM 664 C C . VAL A 1 93 ? -9.967 -3.154 3.388 1.00 95.94 93 VAL A C 1
ATOM 666 O O . VAL A 1 93 ? -10.330 -4.246 2.967 1.00 95.94 93 VAL A O 1
ATOM 669 N N . THR A 1 94 ? -10.145 -2.045 2.670 1.00 93.69 94 THR A N 1
ATOM 670 C CA . THR A 1 94 ? -10.660 -2.010 1.290 1.00 93.69 94 THR A CA 1
ATOM 671 C C . THR A 1 94 ? -10.080 -0.815 0.535 1.00 93.69 94 THR A C 1
ATOM 673 O O . THR A 1 94 ? -9.413 0.022 1.135 1.00 93.69 94 THR A O 1
ATOM 676 N N . GLY A 1 95 ? -10.333 -0.692 -0.768 1.00 91.56 95 GLY A N 1
ATOM 677 C CA . GLY A 1 95 ? -9.991 0.509 -1.530 1.00 91.56 95 GLY A CA 1
ATOM 678 C C . GLY A 1 95 ? -9.448 0.225 -2.925 1.00 91.56 95 GLY A C 1
ATOM 679 O O . GLY A 1 95 ? -9.952 -0.644 -3.632 1.00 91.56 95 GLY A O 1
ATOM 680 N N . SER A 1 96 ? -8.439 0.998 -3.323 1.00 86.75 96 SER A N 1
ATOM 681 C CA . SER A 1 96 ? -7.796 0.940 -4.638 1.00 86.75 96 SER A CA 1
ATOM 682 C C . SER A 1 96 ? -6.277 0.795 -4.512 1.00 86.75 96 SER A C 1
ATOM 684 O O . SER A 1 96 ? -5.678 1.260 -3.543 1.00 86.75 96 SER A O 1
ATOM 686 N N . THR A 1 97 ? -5.672 0.134 -5.495 1.00 84.19 97 THR A N 1
ATOM 687 C CA . THR A 1 97 ? -4.227 -0.116 -5.592 1.00 84.19 97 THR A CA 1
ATOM 688 C C . THR A 1 97 ? -3.665 0.596 -6.815 1.00 84.19 97 THR A C 1
ATOM 690 O O . THR A 1 97 ? -4.394 0.819 -7.786 1.00 84.19 97 THR A O 1
ATOM 693 N N . ASP A 1 98 ? -2.376 0.922 -6.788 1.00 76.69 98 ASP A N 1
ATOM 694 C CA . ASP A 1 98 ? -1.678 1.419 -7.970 1.00 76.69 98 ASP A CA 1
ATOM 695 C C . ASP A 1 98 ? -1.397 0.275 -8.952 1.00 76.69 98 ASP A C 1
ATOM 697 O O . ASP A 1 98 ? -0.858 -0.761 -8.578 1.00 76.69 98 ASP A O 1
ATOM 701 N N . PHE A 1 99 ? -1.704 0.482 -10.236 1.00 65.75 99 PHE A N 1
ATOM 702 C CA . PHE A 1 99 ? -1.435 -0.477 -11.324 1.00 65.75 99 PHE A CA 1
ATOM 703 C C . PHE A 1 99 ? 0.022 -0.423 -11.814 1.00 65.75 99 PHE A C 1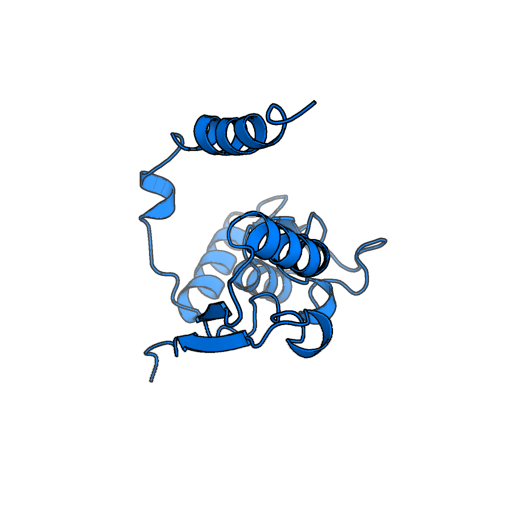
ATOM 705 O O . PHE A 1 99 ? 0.296 -0.425 -13.018 1.00 65.75 99 PHE A O 1
ATOM 712 N N . GLY A 1 100 ? 0.975 -0.261 -10.895 1.00 64.38 100 GLY A N 1
ATOM 713 C CA . GLY A 1 100 ? 2.375 -0.017 -11.245 1.00 64.38 100 GLY A CA 1
ATOM 714 C C . GLY A 1 100 ? 2.982 -1.165 -12.055 1.00 64.38 100 GLY A C 1
ATOM 715 O O . GLY A 1 100 ? 3.639 -0.932 -13.072 1.00 64.38 100 GLY A O 1
ATOM 716 N N . THR A 1 101 ? 2.724 -2.404 -11.640 1.00 62.94 101 THR A N 1
ATOM 717 C CA . THR A 1 101 ? 3.322 -3.610 -12.226 1.00 62.94 101 THR A CA 1
ATOM 718 C C . THR A 1 101 ? 2.683 -3.962 -13.568 1.00 62.94 101 THR A C 1
ATOM 720 O O . THR A 1 101 ? 3.388 -4.235 -14.539 1.00 62.94 101 THR A O 1
ATOM 723 N N . GLU A 1 102 ? 1.356 -3.872 -13.676 1.00 67.81 102 GLU A N 1
ATOM 724 C CA . GLU A 1 102 ? 0.614 -4.148 -14.911 1.00 67.81 102 GLU A CA 1
ATOM 725 C C . GLU A 1 102 ? 0.941 -3.140 -16.017 1.00 67.81 102 GLU A C 1
ATOM 727 O O . GLU A 1 102 ? 0.929 -3.473 -17.205 1.00 67.81 102 GLU A O 1
ATOM 732 N N . LEU A 1 103 ? 1.260 -1.898 -15.640 1.00 74.81 103 LEU A N 1
ATOM 733 C CA . LEU A 1 103 ? 1.632 -0.846 -16.582 1.00 74.81 103 LEU A CA 1
ATOM 734 C C . LEU A 1 103 ? 3.131 -0.798 -16.887 1.00 74.81 103 LEU A C 1
ATOM 736 O O . LEU A 1 103 ? 3.525 -0.093 -17.817 1.00 74.81 103 LEU A O 1
ATOM 740 N N . ALA A 1 104 ? 3.977 -1.547 -16.180 1.00 73.06 104 ALA A N 1
ATOM 741 C CA . ALA A 1 104 ? 5.427 -1.473 -16.349 1.00 73.06 104 ALA A CA 1
ATOM 742 C C . ALA A 1 104 ? 5.891 -1.916 -17.747 1.00 73.06 104 ALA A C 1
ATOM 744 O O . ALA A 1 104 ? 6.710 -1.233 -18.366 1.00 73.06 104 ALA A O 1
ATOM 745 N N . VAL A 1 105 ? 5.310 -2.985 -18.305 1.00 75.12 105 VAL A N 1
ATOM 746 C CA . VAL A 1 105 ? 5.577 -3.395 -19.699 1.00 75.12 105 VAL A CA 1
ATOM 747 C C . VAL A 1 105 ? 5.202 -2.266 -20.659 1.00 75.12 105 VAL A C 1
ATOM 749 O O . VAL A 1 105 ? 5.953 -1.929 -21.576 1.00 75.12 105 VAL A O 1
ATOM 752 N N . LYS A 1 106 ? 4.073 -1.594 -20.403 1.00 81.75 106 LYS A N 1
ATOM 753 C CA . LYS A 1 106 ? 3.635 -0.472 -21.232 1.00 81.75 106 LYS A CA 1
ATOM 754 C C . LYS A 1 106 ? 4.532 0.755 -21.084 1.00 81.75 106 LYS A C 1
ATOM 756 O O . LYS A 1 106 ? 4.738 1.484 -22.053 1.00 81.75 106 LYS A O 1
ATOM 761 N N . ALA A 1 107 ? 5.084 0.978 -19.896 1.00 79.50 107 ALA A N 1
ATOM 762 C CA . ALA A 1 107 ? 6.069 2.020 -19.663 1.00 79.50 107 ALA A CA 1
ATOM 763 C C . ALA A 1 107 ? 7.345 1.756 -20.479 1.00 79.50 107 ALA A C 1
ATOM 765 O O . AL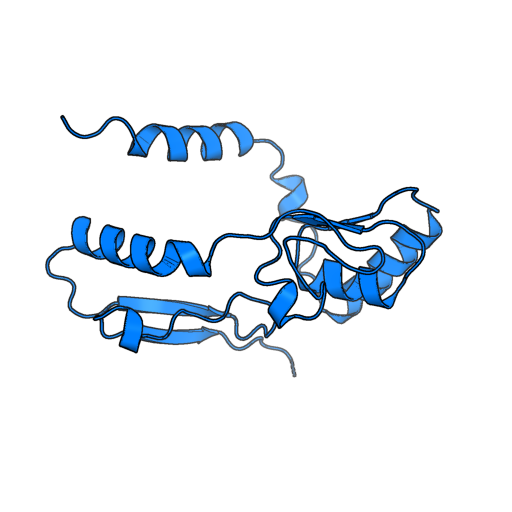A A 1 107 ? 7.872 2.685 -21.091 1.00 79.50 107 ALA A O 1
ATOM 766 N N . VAL A 1 108 ? 7.797 0.500 -20.581 1.00 77.69 108 VAL A N 1
ATOM 767 C CA . VAL A 1 108 ? 8.939 0.127 -21.434 1.00 77.69 108 VAL A CA 1
ATOM 768 C C . VAL A 1 108 ? 8.636 0.316 -22.918 1.00 77.69 108 VAL A C 1
ATOM 770 O O . VAL A 1 108 ? 9.441 0.938 -23.615 1.00 77.69 108 VAL A O 1
ATOM 773 N N . ASP A 1 109 ? 7.459 -0.102 -23.391 1.00 80.69 109 ASP A N 1
ATOM 774 C CA . ASP A 1 109 ? 7.002 0.181 -24.761 1.00 80.69 109 ASP A CA 1
ATOM 775 C C . ASP A 1 109 ? 7.056 1.683 -25.077 1.00 80.69 109 ASP A C 1
ATOM 777 O O . ASP A 1 109 ? 7.514 2.093 -26.146 1.00 80.69 109 ASP A O 1
ATOM 781 N N . LEU A 1 110 ? 6.573 2.519 -24.151 1.00 85.31 110 LEU A N 1
ATOM 782 C CA . LEU A 1 110 ? 6.572 3.972 -24.307 1.00 85.31 110 LEU A CA 1
ATOM 783 C C . LEU A 1 110 ? 7.993 4.542 -24.316 1.00 85.31 110 LEU A C 1
ATOM 785 O O . LEU A 1 110 ? 8.279 5.422 -25.129 1.00 85.31 110 LEU A O 1
ATOM 789 N N . MET A 1 111 ? 8.895 4.025 -23.478 1.00 83.88 111 MET A N 1
ATOM 790 C CA . MET A 1 111 ? 10.310 4.407 -23.498 1.00 83.88 111 MET A CA 1
ATOM 791 C C . MET A 1 111 ? 10.971 4.046 -24.834 1.00 83.88 111 MET A C 1
ATOM 793 O O . MET A 1 111 ? 11.672 4.881 -25.406 1.00 83.88 111 MET A O 1
ATOM 797 N N . HIS A 1 112 ? 10.690 2.861 -25.384 1.00 81.31 112 HIS A N 1
ATOM 798 C CA . HIS A 1 112 ? 11.161 2.457 -26.712 1.00 81.31 112 HIS A CA 1
ATOM 799 C C . HIS A 1 112 ? 10.568 3.320 -27.831 1.00 81.31 112 HIS A C 1
ATOM 801 O O . HIS A 1 112 ? 11.278 3.701 -28.761 1.00 81.31 112 HIS A O 1
ATOM 807 N N . ALA A 1 113 ? 9.284 3.671 -27.747 1.00 85.50 113 ALA A N 1
ATOM 808 C CA . ALA A 1 113 ? 8.650 4.558 -28.717 1.00 85.50 113 ALA A CA 1
ATOM 809 C C . ALA A 1 113 ? 9.250 5.976 -28.683 1.00 85.50 113 ALA A C 1
ATOM 811 O O . ALA A 1 113 ? 9.401 6.603 -29.732 1.00 85.50 113 ALA A O 1
ATOM 812 N N . ALA A 1 114 ? 9.601 6.473 -27.494 1.00 89.81 114 ALA A N 1
ATOM 813 C CA . ALA A 1 114 ? 10.205 7.788 -27.305 1.00 89.81 114 ALA A CA 1
ATOM 814 C C . ALA A 1 114 ? 11.687 7.821 -27.714 1.00 89.81 114 ALA A C 1
ATOM 816 O O . ALA A 1 114 ? 12.134 8.793 -28.326 1.00 89.81 114 ALA A O 1
ATOM 817 N N . VAL A 1 115 ? 12.449 6.764 -27.408 1.00 89.88 115 VAL A N 1
ATOM 818 C CA . VAL A 1 115 ? 13.887 6.661 -27.705 1.00 89.88 115 VAL A CA 1
ATOM 819 C C . VAL A 1 115 ? 14.208 5.307 -28.365 1.00 89.88 115 VAL A C 1
ATOM 821 O O . VAL A 1 115 ? 14.770 4.418 -27.727 1.00 89.88 115 VAL A O 1
ATOM 824 N N . PRO A 1 116 ? 13.948 5.139 -29.679 1.00 86.38 116 PRO A N 1
ATOM 825 C CA . PRO A 1 116 ? 14.039 3.836 -30.361 1.00 86.38 116 PRO A CA 1
ATOM 826 C C . PRO A 1 116 ? 15.432 3.196 -30.419 1.00 86.38 116 PRO A C 1
ATOM 828 O O . PRO A 1 116 ? 15.561 2.028 -30.771 1.00 86.38 116 PRO A O 1
ATOM 831 N N . ARG A 1 117 ? 16.493 3.963 -30.133 1.00 87.00 117 ARG A N 1
ATOM 832 C CA . ARG A 1 117 ? 17.888 3.484 -30.127 1.00 87.00 117 ARG A CA 1
ATOM 833 C C . ARG A 1 117 ? 18.417 3.200 -28.719 1.00 87.00 117 ARG A C 1
ATOM 835 O O . ARG A 1 117 ? 19.598 2.883 -28.583 1.00 87.00 117 ARG A O 1
ATOM 842 N N . 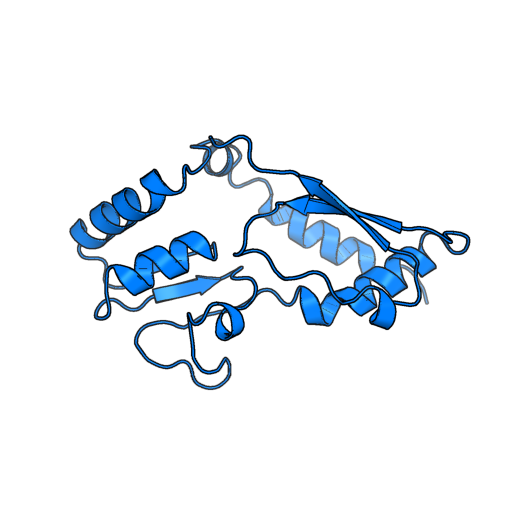ALA A 1 118 ? 17.594 3.360 -27.682 1.00 81.50 118 ALA A N 1
ATOM 843 C CA . ALA A 1 118 ? 17.996 3.048 -26.319 1.00 81.50 118 ALA A CA 1
ATOM 844 C C . ALA A 1 118 ? 18.237 1.537 -26.187 1.00 81.50 118 ALA A C 1
ATOM 846 O O . ALA A 1 118 ? 17.327 0.738 -26.359 1.00 81.50 118 ALA A O 1
ATOM 847 N N . ALA A 1 119 ? 19.479 1.149 -25.891 1.00 76.38 119 ALA A N 1
ATOM 848 C CA . ALA A 1 119 ? 19.858 -0.244 -25.624 1.00 76.38 119 ALA A CA 1
ATOM 849 C C . ALA A 1 119 ? 20.037 -0.532 -24.121 1.00 76.38 119 ALA A C 1
ATOM 851 O O . ALA A 1 119 ? 20.288 -1.666 -23.720 1.00 76.38 119 ALA A O 1
ATOM 852 N N . ARG A 1 120 ? 19.981 0.513 -23.286 1.00 76.38 120 ARG A N 1
ATOM 853 C CA . ARG A 1 120 ? 20.238 0.471 -21.844 1.00 76.38 120 ARG A CA 1
ATOM 854 C C . ARG A 1 120 ? 19.312 1.453 -21.146 1.00 76.38 120 ARG A C 1
ATOM 856 O O . ARG A 1 120 ? 19.304 2.627 -21.514 1.00 76.38 120 ARG A O 1
ATOM 863 N N . ILE A 1 121 ? 18.600 0.992 -20.126 1.00 74.69 121 ILE A N 1
ATOM 864 C CA . ILE A 1 121 ? 17.715 1.826 -19.309 1.00 74.69 121 ILE A CA 1
ATOM 865 C C . ILE A 1 121 ? 18.179 1.707 -17.856 1.00 74.69 121 ILE A C 1
ATOM 867 O O . ILE A 1 121 ? 18.392 0.607 -17.349 1.00 74.69 121 ILE A O 1
ATOM 871 N N . ALA A 1 122 ? 18.399 2.841 -17.194 1.00 78.06 122 ALA A N 1
ATOM 872 C CA . ALA A 1 122 ? 18.745 2.875 -15.777 1.00 78.06 122 ALA A CA 1
ATOM 873 C C . ALA A 1 122 ? 17.509 3.274 -14.971 1.00 78.06 122 ALA A C 1
ATOM 875 O O . ALA A 1 122 ? 16.844 4.250 -15.317 1.00 78.06 122 ALA A O 1
ATOM 876 N N . ILE A 1 123 ? 17.220 2.533 -13.904 1.00 74.62 123 ILE A N 1
ATOM 877 C CA . ILE A 1 123 ? 16.113 2.820 -12.990 1.00 74.62 123 ILE A CA 1
ATOM 878 C C . ILE A 1 123 ? 16.712 3.154 -11.627 1.00 74.62 123 ILE A C 1
ATOM 880 O O . ILE A 1 123 ? 17.493 2.377 -11.077 1.00 74.62 123 ILE A O 1
ATOM 884 N N . PHE A 1 124 ? 16.363 4.323 -11.097 1.00 72.56 124 PHE A N 1
ATOM 885 C CA . PHE A 1 124 ? 16.706 4.722 -9.737 1.00 72.56 124 PHE A CA 1
ATOM 886 C C . PHE A 1 124 ? 15.490 4.534 -8.841 1.00 72.56 124 PHE A C 1
ATOM 888 O O . PHE A 1 124 ? 14.416 5.049 -9.146 1.00 72.56 124 PHE A O 1
ATOM 895 N N . MET A 1 125 ? 15.654 3.787 -7.755 1.00 69.62 125 MET A N 1
ATOM 896 C CA . MET A 1 125 ? 14.556 3.447 -6.851 1.00 69.62 125 MET A CA 1
ATOM 897 C C . MET A 1 125 ? 15.013 3.359 -5.399 1.00 69.62 125 MET A C 1
ATOM 899 O O . MET A 1 125 ? 16.201 3.223 -5.121 1.00 69.62 125 MET A O 1
ATOM 903 N N . SER A 1 126 ? 14.061 3.479 -4.475 1.00 67.50 126 SER A N 1
ATOM 904 C CA . SER A 1 126 ? 14.289 3.295 -3.038 1.00 67.50 126 SER A CA 1
ATOM 905 C C . SER A 1 126 ? 14.458 1.808 -2.697 1.00 67.50 126 SER A C 1
ATOM 907 O O . SER A 1 126 ? 13.960 0.952 -3.419 1.00 67.50 126 SER A O 1
ATOM 909 N N . ASP A 1 127 ? 15.152 1.494 -1.602 1.00 68.69 127 ASP A N 1
ATOM 910 C CA . ASP A 1 127 ? 15.195 0.154 -0.997 1.00 68.69 127 ASP A CA 1
ATOM 911 C C . ASP A 1 127 ? 14.008 -0.153 -0.071 1.00 68.69 127 ASP A C 1
ATOM 913 O O . ASP A 1 127 ? 13.997 -1.202 0.575 1.00 68.69 127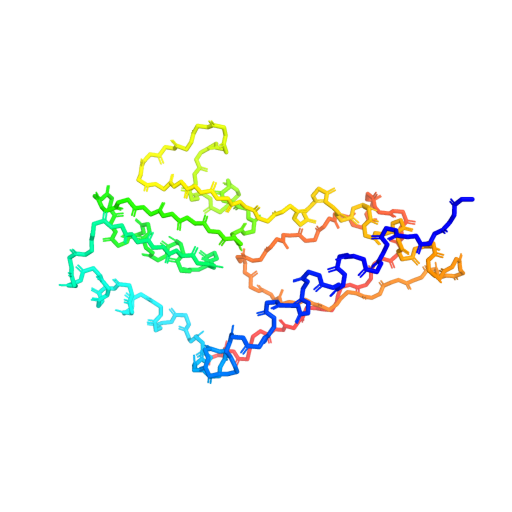 ASP A O 1
ATOM 917 N N . ASN A 1 128 ? 13.019 0.741 0.025 1.00 67.38 128 ASN A N 1
ATOM 918 C CA . ASN A 1 128 ? 11.854 0.537 0.875 1.00 67.38 128 ASN A CA 1
ATOM 919 C C . ASN A 1 128 ? 11.152 -0.791 0.505 1.00 67.38 128 ASN A C 1
ATOM 921 O O . ASN A 1 128 ? 10.739 -0.964 -0.637 1.00 67.38 128 ASN A O 1
ATOM 925 N N . PRO A 1 129 ? 10.959 -1.738 1.438 1.00 65.31 129 PRO A N 1
ATOM 926 C CA . PRO A 1 129 ? 10.317 -3.016 1.122 1.00 65.31 129 PRO A CA 1
ATOM 927 C C . PRO A 1 129 ? 8.827 -2.883 0.759 1.00 65.31 129 PRO A C 1
ATOM 929 O O . PRO A 1 129 ? 8.214 -3.860 0.343 1.00 65.31 129 PRO A O 1
ATOM 932 N N . HIS A 1 130 ? 8.239 -1.697 0.936 1.00 69.50 130 HIS A N 1
ATOM 933 C CA . HIS A 1 130 ? 6.819 -1.419 0.728 1.00 69.50 130 HIS A CA 1
ATOM 934 C C . HIS A 1 130 ? 6.495 -0.721 -0.604 1.00 69.50 130 HIS A C 1
ATOM 936 O O . HIS A 1 130 ? 5.335 -0.367 -0.832 1.00 69.50 130 HIS A O 1
ATOM 942 N N . ILE A 1 131 ? 7.494 -0.488 -1.462 1.00 66.00 131 ILE A N 1
ATOM 943 C CA . ILE A 1 131 ? 7.274 -0.045 -2.848 1.00 66.00 131 ILE A CA 1
ATOM 944 C C . ILE A 1 131 ? 7.100 -1.252 -3.778 1.00 66.00 131 ILE A C 1
ATOM 946 O O . ILE A 1 131 ? 7.664 -2.316 -3.519 1.00 66.00 131 ILE A O 1
ATOM 950 N N . VAL A 1 132 ? 6.341 -1.078 -4.870 1.00 65.38 132 VAL A N 1
ATOM 951 C CA . VAL A 1 132 ? 6.181 -2.097 -5.927 1.00 65.38 132 VAL A CA 1
ATOM 952 C C . VAL A 1 132 ? 7.552 -2.650 -6.323 1.00 65.38 132 VAL A C 1
ATOM 954 O O . VAL A 1 132 ? 8.466 -1.890 -6.663 1.00 65.38 132 VAL A O 1
ATOM 957 N N . LYS A 1 133 ? 7.694 -3.980 -6.305 1.00 63.66 133 LYS A N 1
ATOM 958 C CA . LYS A 1 133 ? 8.901 -4.637 -6.812 1.00 63.66 133 LYS A CA 1
ATOM 959 C C . LYS A 1 133 ? 9.021 -4.347 -8.313 1.00 63.66 133 LYS A C 1
ATOM 961 O O . LYS A 1 133 ? 8.037 -4.510 -9.032 1.00 63.66 133 LYS A O 1
ATOM 966 N N . PRO A 1 134 ? 10.196 -3.925 -8.812 1.00 60.78 134 PRO A N 1
ATOM 967 C CA . PRO A 1 134 ? 10.383 -3.754 -10.246 1.00 60.78 134 PRO A CA 1
ATOM 968 C C . PRO A 1 134 ? 10.032 -5.046 -10.986 1.00 60.78 134 PRO A C 1
ATOM 970 O O . PRO A 1 134 ? 10.394 -6.133 -10.532 1.00 60.78 134 PRO A O 1
ATOM 973 N N . VAL A 1 135 ? 9.368 -4.906 -12.136 1.00 64.50 135 VAL A N 1
ATOM 974 C CA . VAL A 1 135 ? 9.188 -6.020 -13.074 1.00 64.50 135 VAL A CA 1
ATOM 975 C C . VAL A 1 135 ? 10.551 -6.606 -13.409 1.00 64.50 135 VAL A C 1
ATOM 977 O O . VAL A 1 135 ? 11.517 -5.857 -13.598 1.00 64.50 135 VAL A O 1
ATOM 980 N N . ASP A 1 136 ? 10.622 -7.937 -13.449 1.00 66.31 136 ASP A N 1
ATOM 981 C CA . ASP A 1 136 ? 11.856 -8.647 -13.756 1.00 66.31 136 ASP A CA 1
ATOM 982 C C . ASP A 1 136 ? 12.418 -8.111 -15.086 1.00 66.31 136 ASP A C 1
ATOM 984 O O . ASP A 1 136 ? 11.728 -8.146 -16.109 1.00 66.31 136 ASP A O 1
ATOM 988 N N . PRO A 1 137 ? 13.663 -7.600 -15.113 1.00 62.78 137 PRO A N 1
ATOM 989 C CA . PRO A 1 137 ? 14.304 -7.152 -16.343 1.00 62.78 137 PRO A CA 1
ATOM 990 C C . PRO A 1 137 ? 14.264 -8.184 -17.480 1.00 62.78 137 PRO A C 1
ATOM 992 O O . PRO A 1 137 ? 14.249 -7.795 -18.649 1.00 62.78 137 PRO A O 1
ATOM 995 N N . ALA A 1 138 ? 14.223 -9.484 -17.158 1.00 63.34 138 ALA A N 1
ATOM 996 C CA . ALA A 1 138 ? 14.071 -10.560 -18.133 1.00 63.34 138 ALA A CA 1
ATOM 997 C C . ALA A 1 138 ? 12.735 -10.494 -18.896 1.00 63.34 138 ALA A C 1
ATOM 999 O O . ALA A 1 138 ? 12.687 -10.851 -20.073 1.00 63.34 138 ALA A O 1
ATOM 1000 N N . GLU A 1 139 ? 11.674 -9.990 -18.264 1.00 63.00 139 GLU A N 1
ATOM 1001 C CA . GLU A 1 139 ? 10.350 -9.812 -18.872 1.00 63.00 139 GLU A CA 1
ATOM 1002 C C . GLU A 1 139 ? 10.259 -8.544 -19.735 1.00 63.00 139 GLU A C 1
ATOM 1004 O O . GLU A 1 139 ? 9.363 -8.418 -20.568 1.00 63.00 139 GLU A O 1
ATOM 1009 N N . LEU A 1 140 ? 11.202 -7.609 -19.580 1.00 62.69 140 LEU A N 1
ATOM 1010 C CA . LEU A 1 140 ? 11.171 -6.300 -20.239 1.00 62.69 140 LEU A CA 1
ATOM 1011 C C . LEU A 1 140 ? 11.963 -6.245 -21.555 1.00 62.69 140 LEU A C 1
ATOM 1013 O O . LEU A 1 140 ? 11.866 -5.260 -22.284 1.00 62.69 140 LEU A O 1
ATOM 1017 N N . GLY A 1 141 ? 12.768 -7.266 -21.875 1.00 57.28 141 GLY A N 1
ATOM 1018 C CA . GLY A 1 141 ? 13.557 -7.313 -23.117 1.00 57.28 141 GLY A CA 1
ATOM 1019 C C . GLY A 1 141 ? 14.630 -6.215 -23.244 1.00 57.28 141 GLY A C 1
ATOM 1020 O O . GLY A 1 141 ? 15.193 -6.024 -24.322 1.00 57.28 141 GLY A O 1
ATOM 1021 N N . VAL A 1 142 ? 14.931 -5.504 -22.153 1.00 60.38 142 VAL A N 1
ATOM 1022 C CA . VAL A 1 142 ? 15.923 -4.423 -22.064 1.00 60.38 142 VAL A CA 1
ATOM 1023 C C . VAL A 1 142 ? 16.907 -4.689 -20.932 1.00 60.38 142 VAL A C 1
ATOM 1025 O O . VAL A 1 142 ? 16.557 -5.240 -19.892 1.00 60.38 142 VAL A O 1
ATOM 1028 N N . VAL A 1 143 ? 18.158 -4.249 -21.103 1.00 61.53 143 VAL A N 1
ATOM 1029 C CA . VAL A 1 143 ? 19.137 -4.278 -20.009 1.00 61.53 143 VAL A CA 1
ATOM 1030 C C . VAL A 1 143 ? 18.790 -3.166 -19.021 1.00 61.53 143 VAL A C 1
ATOM 1032 O O . VAL A 1 143 ? 19.057 -1.987 -19.283 1.00 61.53 143 VAL A O 1
ATOM 1035 N N . VAL A 1 144 ? 18.200 -3.557 -17.891 1.00 61.94 144 VAL A N 1
ATOM 1036 C CA . VAL A 1 144 ? 17.885 -2.665 -16.771 1.00 61.94 144 VAL A CA 1
ATOM 1037 C C . VAL A 1 144 ? 19.044 -2.664 -15.782 1.00 61.94 144 VAL A C 1
ATOM 1039 O O . VAL A 1 144 ? 19.455 -3.706 -15.277 1.00 61.94 144 VAL A O 1
ATOM 1042 N N . SER A 1 145 ? 19.591 -1.484 -15.500 1.00 61.38 145 SER A N 1
ATOM 1043 C CA . SER A 1 145 ? 20.496 -1.284 -14.364 1.00 61.38 145 SER A CA 1
ATOM 1044 C C . SER A 1 145 ? 19.735 -0.593 -13.244 1.00 61.38 145 SER A C 1
ATOM 1046 O O . SER A 1 145 ? 19.365 0.574 -13.382 1.00 61.38 145 SER A O 1
ATOM 1048 N N . THR A 1 146 ? 19.506 -1.306 -12.146 1.00 58.22 146 THR A N 1
ATOM 1049 C CA . THR A 1 146 ? 18.821 -0.756 -10.977 1.00 58.22 146 THR A CA 1
ATOM 1050 C C . THR A 1 146 ? 19.841 -0.161 -10.020 1.00 58.22 146 THR A C 1
ATOM 1052 O O . THR A 1 146 ? 20.684 -0.875 -9.476 1.00 58.22 146 THR A O 1
ATOM 1055 N N . LEU A 1 147 ? 19.766 1.150 -9.805 1.00 58.81 147 LEU A N 1
ATOM 1056 C CA . LEU A 1 147 ? 20.475 1.803 -8.716 1.00 58.81 147 LEU A CA 1
ATOM 1057 C C . LEU A 1 147 ? 19.495 1.967 -7.557 1.00 58.81 147 LEU A C 1
ATOM 1059 O O . LEU A 1 147 ? 18.525 2.716 -7.652 1.00 58.81 147 LEU A O 1
ATOM 1063 N N . VAL A 1 148 ? 19.758 1.248 -6.471 1.00 58.19 148 VAL A N 1
ATOM 1064 C CA . VAL A 1 148 ? 18.944 1.334 -5.264 1.00 58.19 148 VAL A CA 1
ATOM 1065 C C . VAL A 1 148 ? 19.549 2.387 -4.340 1.00 58.19 148 VAL A C 1
ATOM 1067 O O . VAL A 1 148 ? 20.684 2.242 -3.874 1.00 58.19 148 VAL A O 1
ATOM 1070 N N . ALA A 1 149 ? 18.802 3.459 -4.093 1.00 56.38 149 ALA A N 1
ATOM 1071 C CA . ALA A 1 149 ? 19.113 4.416 -3.048 1.00 56.38 149 ALA A CA 1
ATOM 1072 C C . ALA A 1 149 ? 18.909 3.719 -1.704 1.00 56.38 149 ALA A C 1
ATOM 1074 O O . ALA A 1 149 ? 17.784 3.336 -1.384 1.00 56.38 149 ALA A O 1
ATOM 1075 N N . ARG A 1 150 ? 19.985 3.545 -0.932 1.00 51.09 150 ARG A N 1
ATOM 1076 C CA . ARG A 1 150 ? 19.848 3.074 0.447 1.00 51.09 150 ARG A CA 1
ATOM 1077 C C . ARG A 1 150 ? 19.358 4.217 1.312 1.00 51.09 150 ARG A C 1
ATOM 1079 O O . ARG A 1 150 ? 19.932 5.308 1.250 1.00 51.09 150 ARG A O 1
ATOM 1086 N N . SER A 1 151 ? 18.346 3.957 2.130 1.00 46.50 151 SER A N 1
ATOM 1087 C CA . SER A 1 151 ? 18.012 4.866 3.222 1.00 46.50 151 SER A CA 1
ATOM 1088 C C . SER A 1 151 ? 19.252 5.097 4.100 1.00 46.50 151 SER A C 1
ATOM 1090 O O . SER A 1 151 ? 20.013 4.170 4.379 1.00 46.50 151 SER A O 1
ATOM 1092 N N . LEU A 1 152 ? 19.489 6.344 4.518 1.00 46.72 152 LEU A N 1
ATOM 1093 C CA . LEU A 1 152 ? 20.657 6.738 5.323 1.00 46.72 152 LEU A CA 1
ATOM 1094 C C . LEU A 1 152 ? 20.557 6.313 6.803 1.00 46.72 152 LEU A C 1
ATOM 1096 O O . LEU A 1 152 ? 21.358 6.762 7.620 1.00 46.72 152 LEU A O 1
ATOM 1100 N N . GLU A 1 153 ? 19.598 5.463 7.167 1.00 43.16 153 GLU A N 1
ATOM 1101 C CA . GLU A 1 153 ? 19.345 5.088 8.559 1.00 43.16 153 GLU A CA 1
ATOM 1102 C C . GLU A 1 153 ? 20.285 3.960 9.032 1.00 43.16 153 GLU A C 1
ATOM 1104 O O . GLU A 1 153 ? 20.111 2.782 8.714 1.00 43.16 153 GLU A O 1
ATOM 1109 N N . ARG A 1 154 ? 21.310 4.353 9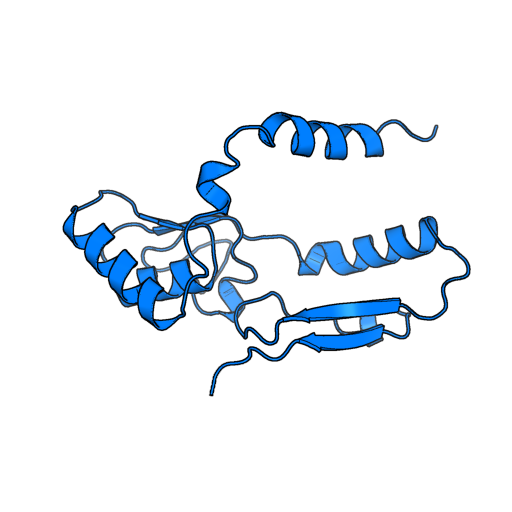.801 1.00 36.22 154 ARG A N 1
ATOM 1110 C CA . ARG A 1 154 ? 21.815 3.594 10.954 1.00 36.22 154 ARG A CA 1
ATOM 1111 C C . ARG A 1 154 ? 21.270 4.224 12.226 1.00 36.22 154 ARG A C 1
ATOM 1113 O O . ARG A 1 154 ? 21.177 5.472 12.241 1.00 36.22 154 ARG A O 1
#